Protein AF-A0A3M2HXG0-F1 (afdb_monomer_lite)

Sequence (87 aa):
MPLGAVIHLLAVIWISGEPRYEGLFVWMLPFLALNILGMLLVILGKTKPGAILFIIGCVPFIPIGVIGILGAKKSLLGMSEPAPRNA

Radius of gyration: 17.95 Å; chains: 1; bounding box: 27×19×65 Å

Structure (mmCIF, N/CA/C/O backbone):
data_AF-A0A3M2HXG0-F1
#
_entry.id   AF-A0A3M2HXG0-F1
#
loop_
_atom_site.group_PDB
_atom_site.id
_atom_site.type_symbol
_atom_site.label_atom_id
_atom_site.label_alt_id
_atom_site.label_comp_id
_atom_site.label_asym_id
_atom_site.label_entity_id
_atom_site.label_seq_id
_atom_site.pdbx_PDB_ins_code
_atom_site.Cartn_x
_atom_site.Cartn_y
_atom_site.Cartn_z
_atom_site.occupancy
_atom_site.B_iso_or_equiv
_atom_site.auth_seq_id
_atom_site.auth_comp_id
_atom_site.auth_asym_id
_atom_site.auth_atom_id
_atom_site.pdbx_PDB_model_num
ATOM 1 N N . MET A 1 1 ? -11.217 -1.482 4.548 1.00 58.84 1 MET A N 1
ATOM 2 C CA . MET A 1 1 ? -9.899 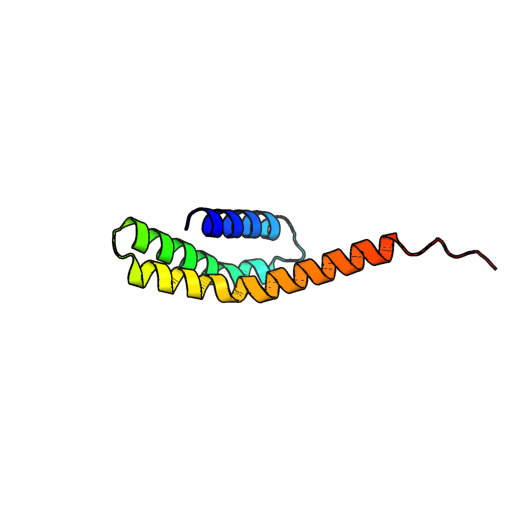-2.033 4.933 1.00 58.84 1 MET A CA 1
ATOM 3 C C . MET A 1 1 ? -9.470 -3.280 4.155 1.00 58.84 1 MET A C 1
ATOM 5 O O . MET A 1 1 ? -8.313 -3.281 3.754 1.00 58.84 1 MET A O 1
ATOM 9 N N . PRO A 1 2 ? -10.318 -4.293 3.862 1.00 70.38 2 PRO A N 1
ATOM 10 C CA . PRO A 1 2 ? -9.825 -5.523 3.225 1.00 70.38 2 PRO A CA 1
ATOM 11 C C . PRO A 1 2 ? -9.280 -5.282 1.810 1.00 70.38 2 PRO A C 1
ATOM 13 O O . PRO A 1 2 ? -8.264 -5.853 1.446 1.00 70.38 2 PRO A O 1
ATOM 16 N N . LEU A 1 3 ? -9.875 -4.359 1.044 1.00 76.25 3 LEU A N 1
ATOM 17 C CA . LEU A 1 3 ? -9.403 -4.043 -0.307 1.00 76.25 3 LEU A CA 1
ATOM 18 C C . LEU A 1 3 ? -7.969 -3.478 -0.329 1.00 76.25 3 LEU A C 1
ATOM 20 O O . LEU A 1 3 ? -7.152 -3.912 -1.130 1.00 76.25 3 LEU A O 1
ATOM 24 N N . GLY A 1 4 ? -7.636 -2.549 0.576 1.00 72.44 4 GLY A N 1
ATOM 25 C CA . GLY A 1 4 ? -6.288 -1.968 0.654 1.00 72.44 4 GLY A CA 1
ATOM 26 C C . GLY A 1 4 ? -5.227 -2.996 1.055 1.00 72.44 4 GLY A C 1
ATOM 27 O O . GLY A 1 4 ? -4.136 -3.006 0.489 1.00 72.44 4 GLY A O 1
ATOM 28 N N . ALA A 1 5 ? -5.585 -3.895 1.976 1.00 72.94 5 ALA A N 1
ATOM 29 C CA . ALA A 1 5 ? -4.760 -5.029 2.380 1.00 72.94 5 ALA A CA 1
ATOM 30 C C . ALA A 1 5 ? -4.489 -5.989 1.214 1.00 72.94 5 ALA A C 1
ATOM 32 O O . ALA A 1 5 ? -3.346 -6.376 0.991 1.00 72.94 5 ALA A O 1
ATOM 33 N N . VAL A 1 6 ? -5.527 -6.322 0.440 1.00 81.19 6 VAL A N 1
ATOM 34 C CA . VAL A 1 6 ? -5.414 -7.175 -0.752 1.00 81.19 6 VAL A CA 1
ATOM 35 C C . VAL A 1 6 ? -4.501 -6.532 -1.795 1.00 81.19 6 VAL A C 1
ATOM 37 O O . VAL A 1 6 ? -3.612 -7.200 -2.312 1.00 81.19 6 VAL A O 1
ATOM 40 N N . ILE A 1 7 ? -4.652 -5.229 -2.058 1.00 80.62 7 ILE A N 1
ATOM 41 C CA . ILE A 1 7 ? -3.789 -4.501 -3.002 1.00 80.62 7 ILE A CA 1
ATOM 42 C C . ILE A 1 7 ? -2.322 -4.535 -2.547 1.00 80.62 7 ILE A C 1
ATOM 44 O O . ILE A 1 7 ? -1.438 -4.801 -3.358 1.00 80.62 7 ILE A O 1
ATOM 48 N N . HIS A 1 8 ? -2.052 -4.312 -1.256 1.00 77.06 8 HIS A N 1
ATOM 49 C CA . HIS A 1 8 ? -0.688 -4.368 -0.720 1.00 77.06 8 HIS A CA 1
ATOM 50 C C . HIS A 1 8 ? -0.101 -5.780 -0.790 1.00 77.06 8 HIS A C 1
ATOM 52 O O . HIS A 1 8 ? 1.057 -5.936 -1.165 1.00 77.06 8 HIS A O 1
ATOM 58 N N . LEU A 1 9 ? -0.894 -6.807 -0.478 1.00 79.56 9 LEU A N 1
ATOM 59 C CA . LEU A 1 9 ? -0.462 -8.199 -0.559 1.00 79.56 9 LEU A CA 1
ATOM 60 C C . LEU A 1 9 ? -0.081 -8.584 -1.995 1.00 79.56 9 LEU A C 1
ATOM 62 O O . LEU A 1 9 ? 0.992 -9.140 -2.216 1.00 79.56 9 LEU A O 1
ATOM 66 N N . LEU A 1 10 ? -0.921 -8.232 -2.973 1.00 82.12 10 LEU A N 1
ATOM 67 C CA . LEU A 1 10 ? -0.644 -8.478 -4.390 1.00 82.12 10 LEU A CA 1
ATOM 68 C C . LEU A 1 10 ? 0.611 -7.732 -4.862 1.00 82.12 10 LEU A C 1
ATOM 70 O O . LEU A 1 10 ? 1.434 -8.313 -5.566 1.00 82.12 10 LEU A O 1
ATOM 74 N N . ALA A 1 11 ? 0.794 -6.477 -4.438 1.00 77.81 11 ALA A N 1
ATOM 75 C CA . ALA A 1 11 ? 1.984 -5.696 -4.768 1.00 77.81 11 ALA A CA 1
ATOM 76 C C . ALA A 1 11 ? 3.268 -6.322 -4.199 1.00 77.81 11 ALA A C 1
ATOM 78 O O . ALA A 1 11 ? 4.275 -6.400 -4.896 1.00 77.81 11 ALA A O 1
ATOM 79 N N . VAL A 1 12 ? 3.235 -6.801 -2.954 1.00 78.69 12 VAL A N 1
ATOM 80 C CA . VAL A 1 12 ? 4.386 -7.448 -2.303 1.00 78.69 12 VAL A CA 1
ATOM 81 C C . VAL A 1 12 ? 4.748 -8.759 -2.993 1.00 78.69 12 VAL A C 1
ATOM 83 O O . VAL A 1 12 ? 5.924 -8.983 -3.266 1.00 78.69 12 VAL A O 1
ATOM 86 N N . ILE A 1 13 ? 3.753 -9.594 -3.312 1.00 82.88 13 ILE A N 1
ATOM 87 C CA . ILE A 1 13 ? 3.969 -10.853 -4.039 1.00 82.88 13 ILE A CA 1
ATOM 88 C C . ILE A 1 13 ? 4.619 -10.569 -5.395 1.00 82.88 13 ILE A C 1
ATOM 90 O O . ILE A 1 13 ? 5.637 -11.175 -5.720 1.00 82.88 13 ILE A O 1
ATOM 94 N N . TRP A 1 14 ? 4.083 -9.605 -6.147 1.00 78.69 14 TRP A N 1
ATOM 95 C CA . TRP A 1 14 ? 4.633 -9.219 -7.445 1.00 78.69 14 TRP A CA 1
ATOM 96 C C . TRP A 1 14 ? 6.090 -8.751 -7.341 1.00 78.69 14 TRP A C 1
ATOM 98 O O . TRP A 1 14 ? 6.956 -9.247 -8.054 1.00 78.69 14 TRP A O 1
ATOM 108 N N . ILE A 1 15 ? 6.382 -7.833 -6.414 1.00 75.81 15 ILE A N 1
ATOM 109 C CA . ILE A 1 15 ? 7.730 -7.277 -6.233 1.00 75.81 15 ILE A CA 1
A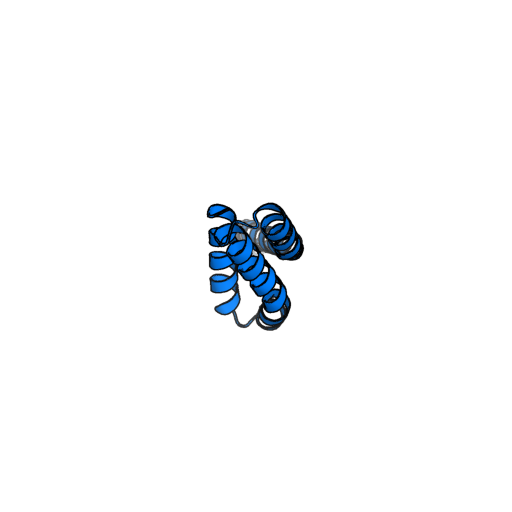TOM 110 C C . ILE A 1 15 ? 8.725 -8.351 -5.770 1.00 75.81 15 ILE A C 1
ATOM 112 O O . ILE A 1 15 ? 9.879 -8.321 -6.189 1.00 75.81 15 ILE A O 1
ATOM 116 N N . SER A 1 16 ? 8.290 -9.316 -4.954 1.00 77.81 16 SER A N 1
ATOM 117 C CA . SER A 1 16 ? 9.153 -10.404 -4.473 1.00 77.81 16 SER A CA 1
ATOM 118 C C . SER A 1 16 ? 9.606 -11.376 -5.569 1.00 77.81 16 SER A C 1
ATOM 120 O O . SER A 1 16 ? 10.607 -12.064 -5.388 1.00 77.81 16 SER A O 1
ATOM 122 N N . GLY A 1 17 ? 8.890 -11.438 -6.697 1.00 79.38 17 GLY A N 1
ATOM 123 C CA . GLY A 1 17 ? 9.213 -12.328 -7.814 1.00 79.38 17 GLY A CA 1
ATOM 124 C C . GLY A 1 17 ? 10.218 -11.754 -8.814 1.00 79.38 17 GLY A C 1
ATOM 125 O O . GLY A 1 17 ? 10.685 -12.486 -9.682 1.00 79.38 17 GLY A O 1
ATOM 126 N N . GLU A 1 18 ? 10.557 -10.467 -8.710 1.00 77.00 18 GLU A N 1
ATOM 127 C CA . GLU A 1 18 ? 11.313 -9.756 -9.738 1.00 77.00 18 GLU A CA 1
ATOM 128 C C . GLU A 1 18 ? 12.693 -9.311 -9.196 1.00 77.00 18 GLU A C 1
ATOM 130 O O . GLU A 1 18 ? 12.775 -8.347 -8.426 1.00 77.00 18 GLU A O 1
ATOM 135 N N . PRO A 1 19 ? 13.811 -9.938 -9.622 1.00 75.25 19 PRO A N 1
ATOM 136 C CA . PRO A 1 19 ? 15.151 -9.670 -9.073 1.00 75.25 19 PRO A CA 1
ATOM 137 C C . PRO A 1 19 ? 15.591 -8.208 -9.211 1.00 75.25 19 PRO A C 1
ATOM 139 O O . PRO A 1 19 ? 16.353 -7.668 -8.413 1.00 75.25 19 PRO A O 1
ATOM 142 N N . ARG A 1 20 ? 15.067 -7.522 -10.230 1.00 75.81 20 ARG A N 1
ATOM 143 C CA . ARG A 1 20 ? 15.344 -6.109 -10.506 1.00 75.81 20 ARG A CA 1
ATOM 144 C C . ARG A 1 20 ? 14.823 -5.165 -9.414 1.00 75.81 20 ARG A C 1
ATOM 146 O O . ARG A 1 20 ? 15.270 -4.019 -9.348 1.00 75.81 20 ARG A O 1
ATOM 153 N N . TYR A 1 21 ? 13.888 -5.619 -8.581 1.00 74.94 21 TYR A N 1
ATOM 154 C CA . TYR A 1 21 ? 13.279 -4.825 -7.517 1.00 74.94 21 TYR A CA 1
ATOM 155 C C . TYR A 1 21 ? 13.690 -5.274 -6.107 1.00 74.94 21 TYR A C 1
ATOM 157 O O . TYR A 1 21 ? 13.111 -4.774 -5.146 1.00 74.94 21 TYR A O 1
ATOM 165 N N . GLU A 1 22 ? 14.713 -6.124 -5.943 1.00 76.31 22 GLU A N 1
ATOM 166 C CA . GLU A 1 22 ? 15.171 -6.589 -4.617 1.00 76.31 22 GLU A CA 1
ATOM 167 C C . GLU A 1 22 ? 15.454 -5.440 -3.634 1.00 76.31 22 GLU A C 1
ATOM 169 O O . GLU A 1 22 ? 14.989 -5.458 -2.495 1.00 76.31 22 GLU A O 1
ATOM 174 N N . GLY A 1 23 ? 16.154 -4.388 -4.073 1.00 79.94 23 GLY A N 1
ATOM 175 C CA . GLY A 1 23 ? 16.426 -3.226 -3.218 1.00 79.94 23 GLY A CA 1
ATOM 176 C C . GLY A 1 23 ? 15.156 -2.469 -2.805 1.00 79.94 23 GLY A C 1
ATOM 177 O O . GLY A 1 23 ? 15.048 -1.990 -1.676 1.00 79.94 23 GLY A O 1
ATOM 178 N N . LEU A 1 24 ? 14.164 -2.405 -3.699 1.00 78.31 24 LEU A N 1
ATOM 179 C CA . LEU A 1 24 ? 12.867 -1.787 -3.422 1.00 78.31 24 LEU A CA 1
ATOM 180 C C . LEU A 1 24 ? 12.054 -2.647 -2.444 1.00 78.31 24 LEU A C 1
ATOM 182 O O . LEU A 1 24 ? 11.440 -2.114 -1.524 1.00 78.31 24 LEU A O 1
ATOM 186 N N . PHE A 1 25 ? 12.104 -3.971 -2.598 1.00 79.50 25 PHE A N 1
ATOM 187 C CA . PHE A 1 25 ? 11.451 -4.934 -1.716 1.00 79.50 25 PHE A CA 1
ATOM 188 C C . PHE A 1 25 ? 11.925 -4.792 -0.264 1.00 79.50 25 PHE A C 1
ATOM 190 O O . PHE A 1 25 ? 11.105 -4.632 0.644 1.00 79.50 25 PHE A O 1
ATOM 197 N N . VAL A 1 26 ? 13.245 -4.772 -0.050 1.00 83.69 26 VAL A N 1
ATOM 198 C CA . VAL A 1 26 ? 13.850 -4.597 1.284 1.00 83.69 26 VAL A CA 1
ATOM 199 C C . VAL A 1 26 ? 13.447 -3.258 1.903 1.00 83.69 26 VAL A C 1
ATOM 201 O O . VAL A 1 26 ? 13.152 -3.186 3.095 1.00 83.69 26 VAL A O 1
ATOM 204 N N . TRP A 1 27 ? 13.368 -2.199 1.097 1.00 83.88 27 TRP A N 1
ATOM 205 C CA . TRP A 1 27 ? 12.942 -0.882 1.567 1.00 83.88 27 TRP A CA 1
ATOM 206 C C . TRP A 1 27 ? 11.445 -0.815 1.930 1.00 83.88 27 TRP A C 1
ATOM 208 O O . TRP A 1 27 ? 11.057 -0.084 2.841 1.00 83.88 27 TRP A O 1
ATOM 218 N N . MET A 1 28 ? 10.593 -1.598 1.263 1.00 81.69 28 MET A N 1
ATOM 219 C CA . MET A 1 28 ? 9.140 -1.626 1.494 1.00 81.69 28 MET A CA 1
ATOM 220 C C . MET A 1 28 ? 8.708 -2.468 2.702 1.00 81.69 28 MET A C 1
ATOM 222 O O . MET A 1 28 ? 7.636 -2.232 3.264 1.00 81.69 28 MET A O 1
ATOM 226 N N . LEU A 1 29 ? 9.529 -3.430 3.122 1.00 84.50 29 LEU A N 1
ATOM 227 C CA . LEU A 1 29 ? 9.284 -4.327 4.259 1.00 84.50 29 LEU A CA 1
ATOM 228 C C . LEU A 1 29 ? 8.827 -3.631 5.561 1.00 84.50 29 LEU A C 1
ATOM 230 O O . LEU A 1 29 ? 7.811 -4.054 6.120 1.00 84.50 29 LEU A O 1
ATOM 234 N N . PRO A 1 30 ? 9.479 -2.558 6.056 1.00 88.12 30 PRO A N 1
ATOM 235 C CA . PRO A 1 30 ? 9.021 -1.867 7.265 1.00 88.12 30 PRO A CA 1
ATOM 236 C C . PRO A 1 30 ? 7.624 -1.245 7.113 1.00 88.12 30 PRO A C 1
ATOM 238 O O . PRO A 1 30 ? 6.833 -1.246 8.056 1.00 88.12 30 PRO A O 1
ATOM 241 N N . PHE A 1 31 ? 7.271 -0.764 5.922 1.00 87.50 31 PHE A N 1
ATOM 242 C CA . PHE A 1 31 ? 5.952 -0.184 5.656 1.00 87.50 31 PHE A CA 1
ATOM 243 C C . PHE A 1 31 ? 4.864 -1.246 5.505 1.00 87.50 31 PHE A C 1
ATOM 245 O O . PHE A 1 31 ? 3.719 -1.037 5.915 1.00 87.50 31 PHE A O 1
ATOM 252 N N . LEU A 1 32 ? 5.224 -2.416 4.979 1.00 84.12 32 LEU A N 1
ATOM 253 C CA . LEU A 1 32 ? 4.359 -3.588 5.013 1.00 84.12 32 LEU A CA 1
ATOM 254 C C . LEU A 1 32 ? 4.082 -4.020 6.460 1.00 84.12 32 LEU A C 1
ATOM 256 O O . LEU A 1 32 ? 2.928 -4.262 6.813 1.00 84.12 32 LEU A O 1
ATOM 260 N N . ALA A 1 33 ? 5.108 -4.044 7.314 1.00 88.62 33 ALA A N 1
ATOM 261 C CA . ALA A 1 33 ? 4.953 -4.359 8.731 1.00 88.62 33 ALA A CA 1
ATOM 262 C C . ALA A 1 33 ? 4.034 -3.352 9.449 1.00 88.62 33 ALA A C 1
ATOM 264 O O . ALA A 1 33 ? 3.159 -3.763 10.212 1.00 88.62 33 ALA A O 1
ATOM 265 N N . LEU A 1 34 ? 4.158 -2.051 9.155 1.00 89.94 34 LEU A N 1
ATOM 266 C CA . LEU A 1 34 ? 3.252 -1.017 9.676 1.00 89.94 34 LEU A CA 1
ATOM 267 C C . LEU A 1 34 ? 1.799 -1.224 9.230 1.00 89.94 34 LEU A C 1
ATOM 269 O O . LEU A 1 34 ? 0.887 -1.081 10.045 1.00 89.94 34 LEU A O 1
ATOM 273 N N . ASN A 1 35 ? 1.572 -1.610 7.972 1.00 87.25 35 ASN A N 1
ATOM 274 C CA . ASN A 1 35 ? 0.236 -1.949 7.476 1.00 87.25 35 ASN A CA 1
ATOM 275 C C . ASN A 1 35 ? -0.353 -3.169 8.197 1.00 87.25 35 ASN A C 1
ATOM 277 O O . ASN A 1 35 ? -1.510 -3.131 8.617 1.00 87.25 35 ASN A O 1
ATOM 281 N N . ILE A 1 36 ? 0.436 -4.233 8.384 1.00 88.44 36 ILE A N 1
ATOM 282 C CA . ILE A 1 36 ? 0.009 -5.431 9.124 1.00 88.44 36 ILE A CA 1
ATOM 283 C C . ILE A 1 36 ? -0.336 -5.059 10.569 1.00 88.44 36 ILE A C 1
ATOM 285 O O . ILE A 1 36 ? -1.409 -5.414 11.054 1.00 88.44 36 ILE A O 1
ATOM 289 N N . LEU A 1 37 ? 0.527 -4.290 11.237 1.00 91.44 37 LEU A N 1
ATOM 290 C CA . LEU A 1 37 ? 0.319 -3.853 12.615 1.00 91.44 37 LEU A CA 1
ATOM 291 C C . LEU A 1 37 ? -0.912 -2.944 12.750 1.00 91.44 37 LEU A C 1
ATOM 293 O O . LEU A 1 37 ? -1.692 -3.090 13.693 1.00 91.44 37 LEU A O 1
ATOM 297 N N . GLY A 1 38 ? -1.130 -2.048 11.785 1.00 89.31 38 GLY A N 1
ATOM 298 C CA . GLY A 1 38 ? -2.318 -1.201 11.720 1.00 89.31 38 GLY A CA 1
ATOM 299 C C . GLY A 1 38 ? -3.595 -2.027 11.595 1.00 89.31 38 GLY A C 1
ATOM 300 O O . GLY A 1 38 ? -4.556 -1.809 12.330 1.00 89.31 38 GLY A O 1
ATOM 301 N N . MET A 1 39 ? -3.579 -3.045 10.737 1.00 87.50 39 MET A N 1
ATOM 302 C CA . MET A 1 39 ? -4.699 -3.969 10.557 1.00 87.50 39 MET A CA 1
ATOM 303 C C . MET A 1 39 ? -4.965 -4.798 11.818 1.00 87.50 39 MET A C 1
ATOM 305 O O . MET A 1 39 ? -6.118 -4.948 12.221 1.00 87.50 39 MET A O 1
ATOM 309 N N . LEU A 1 40 ? -3.905 -5.258 12.488 1.00 90.12 40 LEU A N 1
ATOM 310 C CA . LEU A 1 40 ? -3.993 -5.988 13.751 1.00 90.12 40 LEU A CA 1
ATOM 311 C C . LEU A 1 40 ? -4.661 -5.135 14.839 1.00 90.12 40 LEU A C 1
ATOM 313 O O . LEU A 1 40 ? -5.564 -5.599 15.531 1.00 90.12 40 LEU A O 1
ATOM 317 N N . LEU A 1 41 ? -4.273 -3.861 14.949 1.00 91.62 41 LEU A N 1
ATOM 318 C CA . LEU A 1 41 ? -4.879 -2.910 15.885 1.00 91.62 41 LEU A CA 1
ATOM 319 C C . LEU A 1 41 ? -6.367 -2.682 15.599 1.00 91.62 41 LEU A C 1
ATOM 321 O O . LEU A 1 41 ? -7.152 -2.588 16.542 1.00 91.62 41 LEU A O 1
ATOM 325 N N . VAL A 1 42 ? -6.769 -2.627 14.326 1.00 89.50 42 VAL A N 1
ATOM 326 C CA . VAL A 1 42 ? -8.188 -2.522 13.950 1.00 89.50 42 VAL A CA 1
ATOM 327 C C . VAL A 1 42 ? -8.963 -3.775 14.364 1.00 89.50 42 VAL A C 1
ATOM 329 O O . VAL A 1 42 ? -10.044 -3.643 14.934 1.00 89.50 42 VAL A O 1
ATOM 332 N N . ILE A 1 43 ? -8.407 -4.972 14.142 1.00 88.69 43 ILE A N 1
ATOM 333 C CA . ILE A 1 43 ? -9.034 -6.246 14.541 1.00 88.69 43 ILE A CA 1
ATOM 334 C C . ILE A 1 43 ? -9.185 -6.335 16.068 1.00 88.69 43 ILE A C 1
ATOM 336 O O . ILE A 1 43 ? -10.210 -6.795 16.560 1.00 88.69 43 ILE A O 1
ATOM 340 N N . LEU A 1 44 ? -8.212 -5.819 16.824 1.00 91.69 44 LEU A N 1
ATOM 341 C CA . LEU A 1 44 ? -8.243 -5.744 18.292 1.00 91.69 44 LEU A CA 1
ATOM 342 C C . LEU A 1 44 ? -9.169 -4.634 18.840 1.00 91.69 44 LEU A C 1
ATOM 344 O O . LEU A 1 44 ? -9.114 -4.312 20.026 1.00 91.69 44 LEU A O 1
ATOM 348 N N . GLY A 1 45 ? -9.991 -4.005 17.994 1.00 89.00 45 GLY A N 1
ATOM 349 C CA . GLY A 1 45 ? -10.942 -2.958 18.385 1.00 89.00 45 GLY A CA 1
ATOM 350 C C . GLY A 1 45 ? -10.330 -1.564 18.559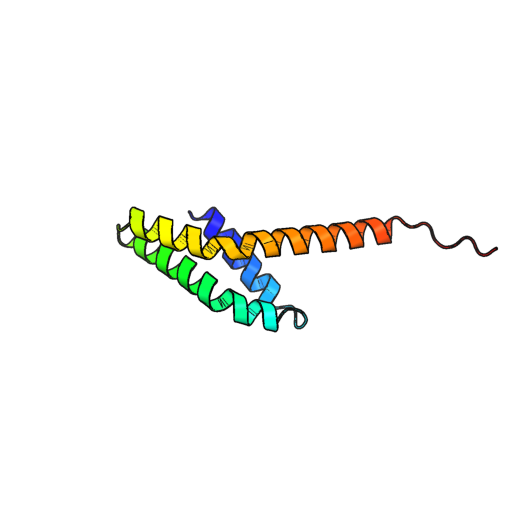 1.00 89.00 45 GLY A C 1
ATOM 351 O O . GLY A 1 45 ? -11.045 -0.598 18.833 1.00 89.00 45 GLY A O 1
ATOM 352 N N . LYS A 1 46 ? -9.018 -1.403 18.348 1.00 92.19 46 LYS A N 1
ATOM 353 C CA . LYS A 1 46 ? -8.316 -0.110 18.389 1.00 92.19 46 LYS A CA 1
ATOM 354 C C . LYS A 1 46 ? -8.343 0.546 17.005 1.00 92.19 46 LYS A C 1
ATOM 356 O O . LYS A 1 46 ? -7.308 0.831 16.400 1.00 92.19 46 LYS A O 1
ATOM 361 N N . THR A 1 47 ? -9.552 0.822 16.513 1.00 89.19 47 THR A N 1
ATOM 362 C CA . THR A 1 47 ? -9.807 1.237 15.122 1.00 89.19 47 THR A CA 1
ATOM 363 C C . THR A 1 47 ? -9.095 2.530 14.725 1.00 89.19 47 THR A C 1
ATOM 365 O O . THR A 1 47 ? -8.492 2.587 13.659 1.00 89.19 47 THR A O 1
ATOM 368 N N . LYS A 1 48 ? -9.122 3.568 15.574 1.00 90.06 48 LYS A N 1
ATOM 369 C CA . LYS A 1 48 ? -8.479 4.865 15.281 1.00 90.06 48 LYS A CA 1
ATOM 370 C C . LYS A 1 48 ? -6.954 4.759 15.108 1.00 90.06 48 LYS A C 1
ATOM 372 O O . LYS A 1 48 ? -6.472 5.131 14.040 1.00 90.06 48 LYS A O 1
ATOM 377 N N . PRO A 1 49 ? -6.181 4.257 16.093 1.00 91.25 49 PRO A N 1
ATOM 378 C CA . PRO A 1 49 ? -4.733 4.142 15.930 1.00 91.25 49 PRO A CA 1
ATOM 379 C C . PRO A 1 49 ? -4.357 3.132 14.840 1.00 91.25 49 PRO A C 1
ATOM 381 O O . PRO A 1 49 ? -3.416 3.385 14.095 1.00 91.25 49 PRO A O 1
ATOM 384 N N . GLY A 1 50 ? -5.115 2.040 14.683 1.00 90.38 50 GLY A N 1
ATOM 385 C CA . GLY A 1 50 ? -4.873 1.073 13.614 1.00 90.38 50 GLY A CA 1
ATOM 386 C C . GLY A 1 50 ? -5.063 1.657 12.211 1.00 90.38 50 GLY A C 1
ATOM 387 O O . GLY A 1 50 ? -4.222 1.447 11.340 1.00 90.38 50 GLY A O 1
ATOM 388 N N . ALA A 1 51 ? -6.107 2.468 12.006 1.00 88.38 51 ALA A N 1
ATOM 389 C CA . ALA A 1 51 ? -6.340 3.165 10.742 1.00 88.38 51 ALA A CA 1
ATOM 390 C C . ALA A 1 51 ? -5.229 4.173 10.412 1.00 88.38 51 ALA A C 1
ATOM 392 O O . ALA A 1 51 ? -4.763 4.209 9.277 1.00 88.38 51 ALA A O 1
ATOM 393 N N . ILE A 1 52 ? -4.779 4.961 11.394 1.00 92.12 52 ILE A N 1
ATOM 394 C CA . ILE A 1 52 ? -3.690 5.934 11.203 1.00 92.12 52 ILE A CA 1
ATOM 395 C C . ILE A 1 52 ? -2.397 5.217 10.801 1.00 92.12 52 ILE A C 1
ATOM 397 O O . ILE A 1 52 ? -1.739 5.620 9.845 1.00 92.12 52 ILE A O 1
ATOM 401 N N . LEU A 1 53 ? -2.060 4.128 11.495 1.00 91.12 53 LEU A N 1
ATOM 402 C CA . LEU A 1 53 ? -0.843 3.366 11.224 1.00 91.12 53 LEU A CA 1
ATOM 403 C C . LEU A 1 53 ? -0.866 2.721 9.831 1.00 91.12 53 LEU A C 1
ATOM 405 O O . LEU A 1 53 ? 0.135 2.758 9.117 1.00 91.12 53 LEU A O 1
ATOM 409 N N . PHE A 1 54 ? -2.028 2.202 9.424 1.00 87.75 54 PHE A N 1
ATOM 410 C CA . PHE A 1 54 ? -2.248 1.676 8.078 1.00 87.75 54 PHE A CA 1
ATOM 411 C C . PHE A 1 54 ? -2.061 2.768 7.012 1.00 87.75 54 PHE A C 1
ATOM 413 O O . PHE A 1 54 ? -1.310 2.586 6.061 1.00 87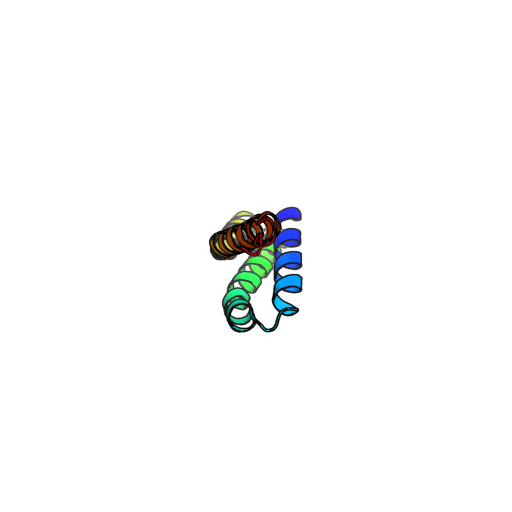.75 54 PHE A O 1
ATOM 420 N N . ILE A 1 55 ? -2.655 3.952 7.205 1.00 87.75 55 ILE A N 1
ATOM 421 C CA . ILE A 1 55 ? -2.514 5.078 6.266 1.00 87.75 55 ILE A CA 1
ATOM 422 C C . ILE A 1 55 ? -1.043 5.482 6.094 1.00 87.75 55 ILE A C 1
ATOM 424 O O . ILE A 1 55 ? -0.596 5.669 4.963 1.00 87.75 55 ILE A O 1
ATOM 428 N N . ILE A 1 56 ? -0.280 5.575 7.187 1.00 89.38 56 ILE A N 1
ATOM 429 C CA . ILE A 1 56 ? 1.156 5.898 7.140 1.00 89.38 56 ILE A CA 1
ATOM 430 C C . ILE A 1 56 ? 1.926 4.831 6.352 1.00 89.38 56 ILE A C 1
ATOM 432 O O . ILE A 1 56 ? 2.752 5.169 5.504 1.00 89.38 56 ILE A O 1
ATOM 436 N N . GLY A 1 57 ? 1.620 3.550 6.578 1.00 85.25 57 GLY A N 1
ATOM 437 C CA . GLY A 1 57 ? 2.208 2.437 5.834 1.00 85.25 57 GLY A CA 1
ATOM 438 C C . GLY A 1 57 ? 1.913 2.474 4.329 1.00 85.25 57 GLY A C 1
ATOM 439 O O . GLY A 1 57 ? 2.709 1.959 3.549 1.00 85.25 57 GLY A O 1
ATOM 440 N N . CYS A 1 58 ? 0.809 3.091 3.897 1.00 84.38 58 CYS A N 1
ATOM 441 C CA . CYS A 1 58 ? 0.449 3.211 2.480 1.00 84.38 58 CYS A CA 1
ATOM 442 C C . CYS A 1 58 ? 1.178 4.340 1.730 1.00 84.38 58 CYS A C 1
ATOM 444 O O . CYS A 1 58 ? 1.278 4.275 0.506 1.00 84.38 58 CYS A O 1
ATOM 446 N N . VAL A 1 59 ? 1.684 5.373 2.414 1.00 87.00 59 VAL A N 1
ATOM 447 C CA . VAL A 1 59 ? 2.292 6.559 1.768 1.00 87.00 59 VAL A CA 1
ATOM 448 C C . VAL A 1 59 ? 3.388 6.212 0.741 1.00 87.00 59 VAL A C 1
ATOM 450 O O . VAL A 1 59 ? 3.352 6.759 -0.362 1.00 87.00 59 VAL A O 1
ATOM 453 N N . PRO A 1 60 ? 4.323 5.282 1.010 1.00 81.44 60 PRO A N 1
ATOM 454 C CA . PRO A 1 60 ? 5.382 4.930 0.062 1.00 81.44 60 PRO A CA 1
ATOM 455 C C . PRO A 1 60 ? 4.897 4.150 -1.159 1.00 81.44 60 PRO A C 1
ATOM 457 O O . PRO A 1 60 ? 5.562 4.144 -2.192 1.00 81.44 60 PRO A O 1
ATOM 460 N N . PHE A 1 61 ? 3.739 3.497 -1.074 1.00 78.75 61 PHE A N 1
ATOM 461 C CA . PHE A 1 61 ? 3.181 2.742 -2.195 1.00 78.75 61 PHE A CA 1
ATOM 462 C C . PHE A 1 61 ? 2.636 3.669 -3.291 1.00 78.75 61 PHE A C 1
ATOM 464 O O . PHE A 1 61 ? 2.538 3.258 -4.447 1.00 78.75 61 PHE A O 1
ATOM 471 N N . ILE A 1 62 ? 2.342 4.933 -2.963 1.00 82.44 62 ILE A N 1
ATOM 472 C CA . ILE A 1 62 ? 1.870 5.945 -3.919 1.00 82.44 62 ILE A CA 1
ATOM 473 C C . ILE A 1 62 ? 2.924 6.233 -5.007 1.00 82.44 62 ILE A C 1
ATOM 475 O O . ILE A 1 62 ? 2.619 6.016 -6.182 1.00 82.44 62 ILE A O 1
ATOM 479 N N . PRO A 1 63 ? 4.162 6.672 -4.688 1.00 81.31 63 PRO A N 1
ATOM 480 C CA . PRO A 1 63 ? 5.180 6.917 -5.711 1.00 81.31 63 PRO A CA 1
ATOM 481 C C . PRO A 1 63 ? 5.565 5.644 -6.477 1.00 81.31 63 PRO A C 1
ATOM 483 O O . PRO A 1 63 ? 5.822 5.713 -7.677 1.00 81.31 63 PRO A O 1
ATOM 486 N N . ILE A 1 64 ? 5.539 4.475 -5.829 1.00 78.69 64 ILE A N 1
ATOM 487 C CA . ILE A 1 64 ? 5.812 3.186 -6.486 1.00 78.69 64 ILE A CA 1
ATOM 488 C C . ILE A 1 64 ? 4.752 2.875 -7.548 1.00 78.69 64 ILE A C 1
ATOM 490 O O . ILE A 1 64 ? 5.098 2.522 -8.677 1.00 78.69 64 ILE A O 1
ATOM 494 N N . GLY A 1 65 ? 3.470 3.078 -7.229 1.00 76.88 65 GLY A N 1
ATOM 495 C CA . GLY A 1 65 ? 2.382 2.936 -8.196 1.00 76.88 65 GLY A CA 1
ATOM 496 C C . GLY A 1 65 ? 2.551 3.862 -9.405 1.00 76.88 65 GLY A C 1
ATOM 497 O O . GLY A 1 65 ? 2.371 3.430 -10.544 1.00 76.88 65 GLY A O 1
ATOM 498 N N . VAL A 1 66 ? 2.980 5.109 -9.179 1.00 81.31 66 VAL A N 1
ATOM 499 C CA . VAL A 1 66 ? 3.262 6.072 -10.259 1.00 81.31 66 VAL A CA 1
ATOM 500 C C . VAL A 1 66 ? 4.400 5.585 -11.160 1.00 81.31 66 VAL A C 1
ATOM 502 O O . VAL A 1 66 ? 4.251 5.597 -12.383 1.00 81.31 66 VAL A O 1
ATOM 505 N N . ILE A 1 67 ? 5.510 5.110 -10.587 1.00 80.69 67 ILE A N 1
ATOM 506 C CA . ILE A 1 67 ? 6.638 4.557 -11.356 1.00 80.69 67 ILE A CA 1
ATOM 507 C C . ILE A 1 67 ? 6.181 3.369 -12.216 1.00 80.69 67 ILE A C 1
ATOM 509 O O . ILE A 1 67 ? 6.544 3.290 -13.393 1.00 80.69 67 ILE A O 1
ATOM 513 N N . GLY A 1 68 ? 5.340 2.487 -11.670 1.00 78.06 68 GLY A N 1
ATOM 514 C CA . GLY A 1 68 ? 4.761 1.363 -12.410 1.00 78.06 68 GLY A CA 1
ATOM 515 C C . GLY A 1 68 ? 3.934 1.811 -13.619 1.00 78.06 68 GLY A C 1
ATOM 516 O O . GLY A 1 68 ? 4.138 1.308 -14.726 1.00 78.06 68 GLY A O 1
ATOM 517 N N . ILE A 1 69 ? 3.066 2.815 -13.444 1.00 82.56 69 ILE A N 1
ATOM 518 C CA . ILE A 1 69 ? 2.268 3.388 -14.541 1.00 82.56 69 ILE A CA 1
ATOM 519 C C . ILE A 1 69 ? 3.175 3.981 -15.625 1.00 82.56 69 ILE A C 1
ATOM 521 O O . ILE A 1 69 ? 2.944 3.752 -16.813 1.00 82.56 69 ILE A O 1
ATOM 525 N N . LEU A 1 70 ? 4.219 4.723 -15.245 1.00 83.56 70 LEU A N 1
ATOM 526 C CA . LEU A 1 70 ? 5.160 5.307 -16.205 1.00 83.56 70 LEU A CA 1
ATOM 527 C C . LEU A 1 70 ? 5.906 4.227 -17.005 1.00 83.56 70 LEU A C 1
ATOM 529 O O . LEU A 1 70 ? 6.035 4.350 -18.226 1.00 83.56 70 LEU A O 1
ATOM 533 N N . GLY A 1 71 ? 6.342 3.148 -16.350 1.00 79.62 71 GLY A N 1
ATOM 534 C CA . GLY A 1 71 ? 6.970 2.001 -17.014 1.00 79.62 71 GLY A CA 1
ATOM 535 C C . GLY A 1 71 ? 6.028 1.278 -17.985 1.00 79.62 71 GLY A C 1
ATOM 536 O O . GLY A 1 71 ? 6.412 0.988 -19.123 1.00 79.62 71 GLY A O 1
ATOM 537 N N . ALA A 1 72 ? 4.777 1.053 -17.577 1.00 81.38 72 ALA A N 1
ATOM 538 C CA . ALA A 1 72 ? 3.753 0.450 -18.429 1.00 81.38 72 ALA A CA 1
ATOM 539 C C . ALA A 1 72 ? 3.442 1.331 -19.650 1.00 81.38 72 ALA A C 1
ATOM 541 O O . ALA A 1 72 ? 3.432 0.839 -20.779 1.00 81.38 72 ALA A O 1
ATOM 542 N N . LYS A 1 73 ? 3.283 2.649 -19.454 1.00 79.25 73 LYS A N 1
ATOM 543 C CA . LYS A 1 73 ? 3.067 3.601 -20.556 1.00 79.25 73 LYS A CA 1
ATOM 544 C C . LYS A 1 73 ? 4.221 3.592 -21.554 1.00 79.25 73 LYS A C 1
ATOM 546 O O . LYS A 1 73 ? 3.966 3.577 -22.753 1.00 79.25 73 LYS A O 1
ATOM 551 N N . LYS A 1 74 ? 5.474 3.565 -21.083 1.00 79.25 74 LYS A N 1
ATOM 552 C CA . LYS A 1 74 ? 6.643 3.463 -21.971 1.00 79.25 74 LYS A CA 1
ATOM 553 C C . LYS A 1 74 ? 6.606 2.179 -22.806 1.00 79.25 74 LYS A C 1
ATOM 555 O O . LYS A 1 74 ? 6.896 2.226 -23.995 1.00 79.25 74 LYS A O 1
ATOM 560 N N . SER A 1 75 ? 6.218 1.060 -22.199 1.00 81.56 75 SER A N 1
ATOM 561 C CA . SER A 1 75 ? 6.131 -0.235 -22.886 1.00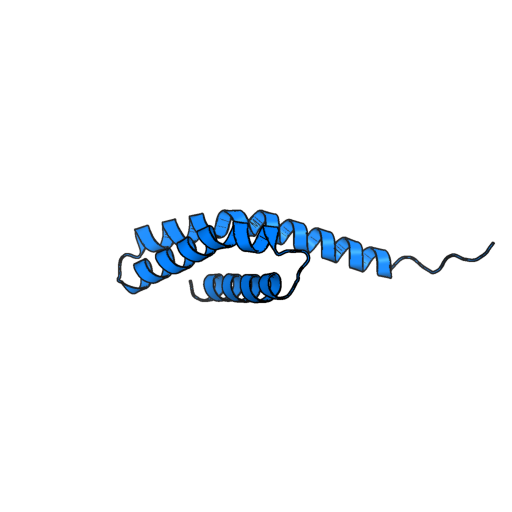 81.56 75 SER A CA 1
ATOM 562 C C . SER A 1 75 ? 5.030 -0.249 -23.956 1.00 81.56 75 SER A C 1
ATOM 564 O O . SER A 1 75 ? 5.264 -0.717 -25.065 1.00 81.56 75 SER A O 1
ATOM 566 N N . LEU A 1 76 ? 3.862 0.336 -23.664 1.00 82.25 76 LEU A N 1
ATOM 567 C CA . LEU A 1 76 ? 2.761 0.477 -24.628 1.00 82.25 76 LEU A CA 1
ATOM 568 C C . LEU A 1 76 ? 3.120 1.391 -25.811 1.00 82.25 76 LEU A C 1
ATOM 570 O O . LEU A 1 76 ? 2.767 1.097 -26.952 1.00 82.25 76 LEU A O 1
ATOM 574 N N . LEU A 1 77 ? 3.830 2.491 -25.544 1.00 81.75 77 LEU A N 1
ATOM 575 C CA . LEU A 1 77 ? 4.300 3.407 -26.586 1.00 81.75 77 LEU A CA 1
ATOM 576 C C . LEU A 1 77 ? 5.367 2.756 -27.472 1.00 81.75 77 LEU A C 1
ATOM 578 O O . LEU A 1 77 ? 5.267 2.859 -28.689 1.00 81.75 77 LEU A O 1
ATOM 582 N N . GLY A 1 78 ? 6.315 2.017 -26.887 1.00 74.94 78 GLY A N 1
ATOM 583 C CA . GLY A 1 78 ? 7.336 1.292 -27.652 1.00 74.94 78 GLY A CA 1
ATOM 584 C C . GLY A 1 78 ? 6.775 0.164 -28.528 1.00 74.94 78 GLY A C 1
ATOM 585 O O . GLY A 1 78 ? 7.363 -0.160 -29.551 1.00 74.94 78 GLY A O 1
ATOM 586 N N . MET A 1 79 ? 5.614 -0.408 -28.183 1.00 61.97 79 MET A N 1
ATOM 587 C CA . MET A 1 79 ? 4.889 -1.350 -29.054 1.00 61.97 79 MET A CA 1
ATOM 588 C C . MET A 1 79 ? 4.161 -0.664 -30.221 1.00 61.97 79 MET A C 1
ATOM 590 O O . MET A 1 79 ? 3.762 -1.340 -31.165 1.00 61.97 79 MET A O 1
ATOM 594 N N . SER A 1 80 ? 3.963 0.657 -30.152 1.00 61.12 80 SER A N 1
ATOM 595 C CA . SER A 1 80 ? 3.235 1.438 -31.161 1.00 61.12 80 SER A CA 1
ATOM 596 C C . SER A 1 80 ? 4.155 2.131 -32.175 1.00 61.12 80 SER A C 1
ATOM 598 O O . SER A 1 80 ? 3.652 2.772 -33.096 1.00 61.12 80 SER A O 1
ATOM 600 N N . GLU A 1 81 ? 5.481 2.016 -32.039 1.00 63.03 81 GLU A N 1
ATOM 601 C CA . GLU A 1 81 ? 6.428 2.468 -33.063 1.00 63.03 81 GLU A CA 1
ATOM 602 C C . GLU A 1 81 ? 6.376 1.514 -34.275 1.00 63.03 81 GLU A C 1
ATOM 604 O O . GLU A 1 81 ? 6.706 0.332 -34.140 1.00 63.03 81 GLU A O 1
ATOM 609 N N . PRO A 1 82 ? 5.944 1.974 -35.469 1.00 59.88 82 PRO A N 1
ATOM 610 C CA . PRO A 1 82 ? 5.995 1.150 -36.669 1.00 59.88 82 PRO A CA 1
ATOM 611 C C . PRO A 1 82 ? 7.455 0.840 -37.016 1.00 59.88 82 PRO A C 1
ATOM 613 O O . PRO A 1 82 ? 8.319 1.710 -36.914 1.00 59.88 82 PRO A O 1
ATOM 616 N N . ALA A 1 83 ? 7.716 -0.406 -37.432 1.00 62.53 83 ALA A N 1
ATOM 617 C CA . ALA A 1 83 ? 9.043 -0.885 -37.818 1.00 62.53 83 ALA A CA 1
ATOM 618 C C . ALA A 1 83 ? 9.761 0.126 -38.734 1.00 62.53 83 ALA A C 1
ATOM 620 O O . ALA A 1 83 ? 9.109 0.692 -39.622 1.00 62.53 83 ALA A O 1
ATOM 621 N N . PRO A 1 84 ? 11.080 0.352 -38.554 1.00 58.91 84 PRO A N 1
ATOM 622 C CA . PRO A 1 84 ?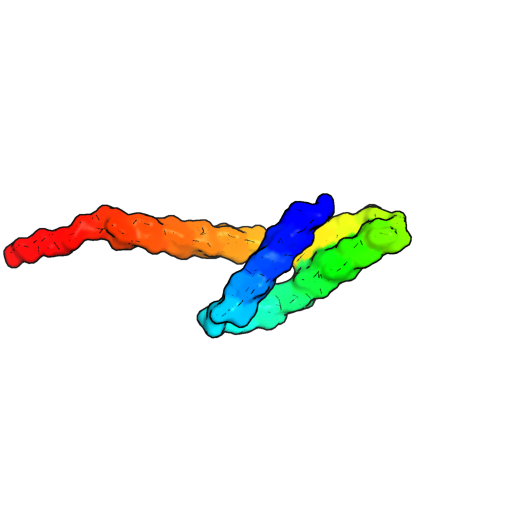 11.823 1.275 -39.396 1.00 58.91 84 PRO A CA 1
ATOM 623 C C . PRO A 1 84 ? 11.620 0.873 -40.857 1.00 58.91 84 PRO A C 1
ATOM 625 O O . PRO A 1 84 ? 11.958 -0.236 -41.272 1.00 58.91 84 PRO A O 1
ATOM 628 N N . ARG A 1 85 ? 11.014 1.772 -41.640 1.00 59.97 85 ARG A N 1
ATOM 629 C CA . ARG A 1 85 ? 11.032 1.672 -43.097 1.00 59.97 85 ARG A CA 1
ATOM 630 C C . ARG A 1 85 ? 12.488 1.854 -43.493 1.00 59.97 85 ARG A C 1
ATOM 632 O O . ARG A 1 85 ? 12.980 2.978 -43.494 1.00 59.97 85 ARG A O 1
ATOM 639 N N . ASN A 1 86 ? 13.165 0.737 -43.736 1.00 65.50 86 ASN A N 1
ATOM 640 C CA . ASN A 1 86 ? 14.487 0.706 -44.345 1.00 65.50 86 ASN A CA 1
ATOM 641 C C . ASN A 1 86 ? 14.454 1.643 -45.564 1.00 65.50 86 ASN A C 1
ATOM 643 O O . ASN A 1 86 ? 13.640 1.433 -46.468 1.00 65.50 86 ASN A O 1
ATOM 647 N N . ALA A 1 87 ? 15.245 2.715 -45.492 1.00 55.84 87 ALA A N 1
ATOM 648 C CA . ALA A 1 87 ? 15.472 3.658 -46.580 1.00 55.84 87 ALA A CA 1
ATOM 649 C C . ALA A 1 87 ? 16.473 3.070 -47.576 1.00 55.84 87 ALA A C 1
ATOM 651 O O . ALA A 1 87 ? 17.397 2.359 -47.115 1.00 55.84 87 ALA A O 1
#

Secondary structure (DSSP, 8-state):
-HHHHHHHHHHHHHHHT-GGGHHHHHHHHHHHHHHHHHHHHHHTT-HHHHHHHHHHHHTTHHHHHHHHHHHHHHHHHHTTS------

Organism: NCBI:txid1176257

Foldseek 3Di:
DVVLVVVVVVVLVVLVVDPVNPVVNVVLVVLNVLLVVLVVCVVVVVPVSSVVSNVVSCVVVVVVVVVVVVVVVVVVVVVVDPDPPDD

pLDDT: mean 80.42, std 8.84, range [55.84, 92.19]